Protein AF-A0A4P8HA60-F1 (afdb_monomer)

Foldseek 3Di:
DPPQDPVNVVVVVVVCCVVCNVVCVVVVVVVVVVVVVVVVVVVVVVVVVCCVVVDCVVVPVPVCVVPPVNVPVVVVVVCVVVVVVVVVVVVVVVVVVVVVCVVVPPDDDDDDDDDDDPVVVVVVVVVVDDPVDDDDDDPVPD

Seque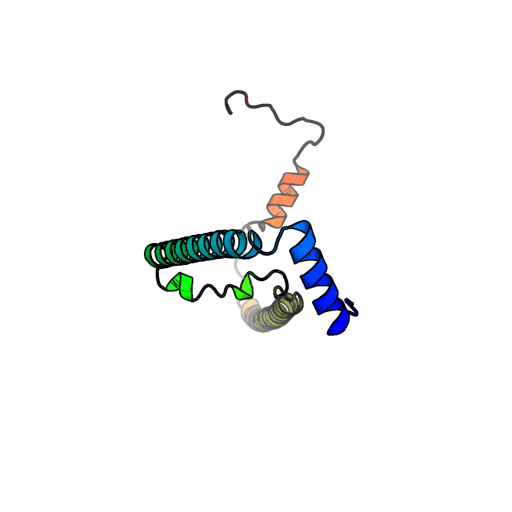nce (142 aa):
MFGINGTEMIILVVVVLLVVGPKRLPEYAQQLRDLVRSLKRKADEAKADVQRDLGDDFSDVDWRKLDPRQYDPRRIVREALMEEEADSRARQVSAGAAAVAGAQVAGAGSPVSTQAGPLERFQAQAALRDVAVAAPFDPEAT

Radius of gyration: 32.88 Å; Cα contacts (8 Å, |Δi|>4): 15; chains: 1; bounding box: 65×51×88 Å

Structure (mmCIF, N/CA/C/O backbone):
data_AF-A0A4P8HA60-F1
#
_entry.id   AF-A0A4P8HA60-F1
#
loop_
_atom_site.group_PDB
_atom_site.id
_atom_site.type_symbol
_atom_site.label_atom_id
_atom_site.label_alt_id
_atom_site.label_comp_id
_atom_site.label_asym_id
_atom_site.label_entity_id
_atom_site.label_seq_id
_atom_site.pdbx_PDB_ins_code
_atom_site.Cartn_x
_atom_site.Cartn_y
_atom_site.Cartn_z
_atom_site.occupancy
_atom_site.B_iso_or_e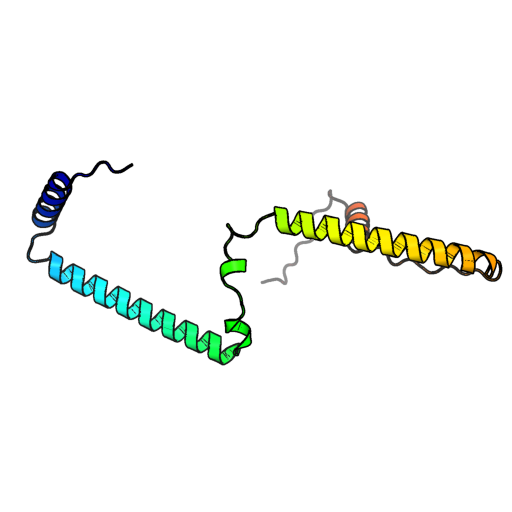quiv
_atom_site.auth_seq_id
_atom_site.auth_comp_id
_atom_site.auth_asym_id
_atom_site.auth_atom_id
_atom_site.pdbx_PDB_model_num
ATOM 1 N N . MET A 1 1 ? 16.641 -18.116 1.557 1.00 55.44 1 MET A N 1
ATOM 2 C CA . MET A 1 1 ? 17.972 -17.521 1.330 1.00 55.44 1 MET A CA 1
ATOM 3 C C . MET A 1 1 ? 17.999 -16.990 -0.092 1.00 55.44 1 MET A C 1
ATOM 5 O O . MET A 1 1 ? 18.012 -17.792 -1.012 1.00 55.44 1 MET A O 1
ATOM 9 N N . PHE A 1 2 ? 17.899 -15.673 -0.274 1.00 68.69 2 PHE A N 1
ATOM 10 C CA . PHE A 1 2 ? 18.041 -15.034 -1.585 1.00 68.69 2 PHE A CA 1
ATOM 11 C C . PHE A 1 2 ? 19.478 -14.519 -1.683 1.00 68.69 2 PHE A C 1
ATOM 13 O O . PHE A 1 2 ? 19.811 -13.497 -1.091 1.00 68.69 2 PHE A O 1
ATOM 20 N N . GLY A 1 3 ? 20.345 -15.288 -2.343 1.00 72.94 3 GLY A N 1
ATOM 21 C CA . GLY A 1 3 ? 21.744 -14.931 -2.603 1.00 72.94 3 GLY A CA 1
ATOM 22 C C . GLY A 1 3 ? 21.852 -13.937 -3.755 1.00 72.94 3 GLY A C 1
ATOM 23 O O . GLY A 1 3 ? 22.382 -14.274 -4.805 1.00 72.94 3 GLY A O 1
ATOM 24 N N . ILE A 1 4 ? 21.267 -12.753 -3.586 1.00 78.50 4 ILE A N 1
ATOM 25 C CA . ILE A 1 4 ? 21.284 -11.684 -4.587 1.00 78.50 4 ILE A CA 1
ATOM 26 C C . ILE A 1 4 ? 22.405 -10.724 -4.191 1.00 78.50 4 ILE A C 1
ATOM 28 O O . ILE A 1 4 ? 22.303 -10.065 -3.154 1.00 78.50 4 ILE A O 1
ATOM 32 N N . ASN A 1 5 ? 23.474 -10.649 -4.984 1.00 88.12 5 ASN A N 1
ATOM 33 C CA . ASN A 1 5 ? 24.509 -9.639 -4.790 1.00 88.12 5 ASN A CA 1
ATOM 34 C C . ASN A 1 5 ? 24.092 -8.333 -5.491 1.00 88.12 5 ASN A C 1
ATOM 36 O O . ASN A 1 5 ? 23.091 -8.264 -6.213 1.00 88.12 5 ASN A O 1
ATOM 40 N N . GLY A 1 6 ? 24.849 -7.255 -5.259 1.00 91.38 6 GLY A N 1
ATOM 41 C CA . GLY A 1 6 ? 24.536 -5.935 -5.827 1.00 91.38 6 GLY A CA 1
ATOM 42 C C . GLY A 1 6 ? 24.404 -5.947 -7.357 1.00 91.38 6 GLY A C 1
ATOM 43 O O . GLY A 1 6 ? 23.564 -5.239 -7.912 1.00 91.38 6 GLY A O 1
ATOM 44 N N . THR A 1 7 ? 25.174 -6.801 -8.035 1.00 93.69 7 THR A N 1
ATOM 45 C CA . THR A 1 7 ? 25.131 -6.960 -9.493 1.00 93.69 7 THR A CA 1
ATOM 46 C C . THR A 1 7 ? 23.838 -7.626 -9.966 1.00 93.69 7 THR A C 1
ATOM 48 O O . THR A 1 7 ? 23.216 -7.132 -10.907 1.00 93.69 7 THR A O 1
ATOM 51 N N . GLU A 1 8 ? 23.376 -8.700 -9.316 1.00 92.44 8 GLU A N 1
ATOM 52 C CA . GLU A 1 8 ? 22.109 -9.349 -9.677 1.00 92.44 8 GLU A CA 1
ATOM 53 C C . GLU A 1 8 ? 20.903 -8.420 -9.455 1.00 92.44 8 GLU A C 1
ATOM 55 O O . GLU A 1 8 ? 19.964 -8.449 -10.251 1.00 92.44 8 GLU A O 1
ATOM 60 N N . MET A 1 9 ? 20.943 -7.534 -8.448 1.00 94.31 9 MET A N 1
ATOM 61 C CA . MET A 1 9 ? 19.924 -6.484 -8.270 1.00 94.31 9 MET A CA 1
ATOM 62 C C . MET A 1 9 ? 19.852 -5.532 -9.470 1.00 94.31 9 MET A C 1
ATOM 64 O O . MET A 1 9 ? 18.759 -5.209 -9.935 1.00 94.31 9 MET A O 1
ATOM 68 N N . ILE A 1 10 ? 20.999 -5.096 -10.002 1.00 95.38 10 ILE A N 1
ATOM 69 C CA . ILE A 1 10 ? 21.044 -4.223 -11.186 1.00 95.38 10 ILE A CA 1
ATOM 70 C C . ILE A 1 10 ? 20.455 -4.942 -12.402 1.00 95.38 10 ILE A C 1
ATOM 72 O O . ILE A 1 10 ? 19.637 -4.362 -13.116 1.00 95.38 10 ILE A O 1
ATOM 76 N N . ILE A 1 11 ? 20.822 -6.209 -12.612 1.00 95.25 11 ILE A N 1
ATOM 77 C CA . ILE A 1 11 ? 20.284 -7.023 -13.711 1.00 95.25 11 ILE A CA 1
ATOM 78 C C . ILE A 1 11 ? 18.760 -7.123 -13.599 1.00 95.25 11 ILE A C 1
ATOM 80 O O . ILE A 1 11 ? 18.059 -6.906 -14.586 1.00 95.25 11 ILE A O 1
ATOM 84 N N . LEU A 1 12 ? 18.233 -7.375 -12.399 1.00 93.94 12 LEU A N 1
ATOM 85 C CA . LEU A 1 12 ? 16.793 -7.450 -12.166 1.00 93.94 12 LEU A CA 1
ATOM 86 C C . LEU A 1 12 ? 16.090 -6.128 -12.500 1.00 93.94 12 LEU A C 1
ATOM 88 O O . LEU A 1 12 ? 15.070 -6.134 -13.188 1.00 93.94 12 LEU A O 1
ATOM 92 N N . VAL A 1 13 ? 16.649 -4.991 -12.077 1.00 93.81 13 VAL A N 1
ATOM 93 C CA . VAL A 1 13 ? 16.101 -3.667 -12.408 1.00 93.81 13 VAL A CA 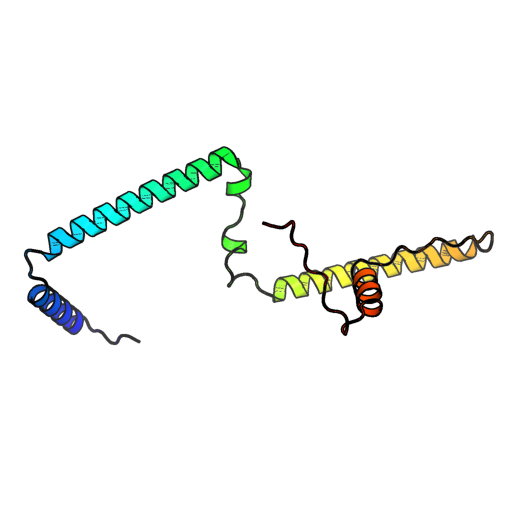1
ATOM 94 C C . VAL A 1 13 ? 16.072 -3.447 -13.920 1.00 93.81 13 VAL A C 1
ATOM 96 O O . VAL A 1 13 ? 15.054 -3.002 -14.446 1.00 93.81 13 VAL A O 1
ATOM 99 N N . VAL A 1 14 ? 17.141 -3.800 -14.638 1.00 95.56 14 VAL A N 1
ATOM 100 C CA . VAL A 1 14 ? 17.184 -3.687 -16.104 1.00 95.56 14 VAL A CA 1
ATOM 101 C C . VAL A 1 14 ? 16.120 -4.571 -16.757 1.00 95.56 14 VAL A C 1
ATOM 103 O O . VAL A 1 14 ? 15.399 -4.100 -17.634 1.00 95.56 14 VAL A O 1
ATOM 106 N N . VAL A 1 15 ? 15.965 -5.819 -16.307 1.00 95.69 15 VAL A N 1
ATOM 107 C CA . VAL A 1 15 ? 14.932 -6.733 -16.822 1.00 95.69 15 VAL A CA 1
ATOM 108 C C . VAL A 1 15 ? 13.533 -6.161 -16.596 1.00 95.69 15 VAL A C 1
ATOM 110 O O . VAL A 1 15 ? 12.737 -6.113 -17.531 1.00 95.69 15 VAL A O 1
ATOM 113 N N . VAL A 1 16 ? 13.237 -5.665 -15.393 1.00 95.19 16 VAL A N 1
ATOM 114 C CA . VAL A 1 16 ? 11.940 -5.041 -15.088 1.00 95.19 16 VAL A CA 1
ATOM 115 C C . VAL A 1 16 ? 11.704 -3.813 -15.971 1.00 95.19 16 VAL A C 1
ATOM 117 O O . VAL A 1 16 ? 10.616 -3.661 -16.528 1.00 95.19 16 VAL A O 1
ATOM 120 N N . LEU A 1 17 ? 12.718 -2.961 -16.153 1.00 94.50 17 LEU A N 1
ATOM 121 C CA . LEU A 1 17 ? 12.634 -1.791 -17.030 1.00 94.50 17 LEU A CA 1
ATOM 122 C C . LEU A 1 17 ? 12.385 -2.176 -18.491 1.00 94.50 17 LEU A C 1
ATOM 124 O O . LEU A 1 17 ? 11.670 -1.449 -19.172 1.00 94.50 17 LEU A O 1
ATOM 128 N N . LEU A 1 18 ? 12.933 -3.291 -18.978 1.00 95.12 18 LEU A N 1
ATOM 129 C CA . LEU A 1 18 ? 12.694 -3.766 -20.343 1.00 95.12 18 LEU A CA 1
ATOM 130 C C . LEU A 1 18 ? 11.295 -4.364 -20.519 1.00 95.12 18 LEU A C 1
ATOM 132 O O . LEU A 1 18 ? 10.623 -4.049 -21.496 1.00 95.12 18 LEU A O 1
ATOM 136 N N . VAL A 1 19 ? 10.847 -5.198 -19.578 1.00 94.62 19 VAL A N 1
ATOM 137 C CA . VAL A 1 19 ? 9.546 -5.885 -19.657 1.00 94.62 19 VAL A CA 1
ATOM 138 C C . VAL A 1 19 ? 8.384 -4.905 -19.491 1.00 94.62 19 VAL A C 1
ATOM 140 O O . VAL A 1 19 ? 7.422 -4.943 -20.253 1.00 94.62 19 VAL A O 1
ATOM 143 N N . VAL A 1 20 ? 8.467 -4.018 -18.498 1.00 92.62 20 VAL A N 1
ATOM 144 C CA . VAL A 1 20 ? 7.403 -3.049 -18.182 1.00 92.62 20 VAL A CA 1
ATOM 145 C C . VAL A 1 20 ? 7.550 -1.766 -19.006 1.00 92.62 20 VAL A C 1
ATOM 147 O O . VAL A 1 20 ? 6.562 -1.121 -19.365 1.00 92.62 20 VAL A O 1
ATOM 150 N N . GLY A 1 21 ? 8.790 -1.384 -19.310 1.00 93.19 21 GLY A N 1
ATOM 151 C CA . GLY A 1 21 ? 9.144 -0.121 -19.945 1.00 93.19 21 GLY A CA 1
ATOM 152 C C . GLY A 1 21 ? 9.499 0.971 -18.918 1.00 93.19 21 GLY A C 1
ATOM 153 O O . GLY A 1 21 ? 8.730 1.217 -17.981 1.00 93.19 21 GLY A O 1
ATOM 154 N N . PRO A 1 22 ? 10.597 1.731 -19.116 1.00 91.25 22 PRO A N 1
ATOM 155 C CA . PRO A 1 22 ? 11.045 2.765 -18.173 1.00 91.25 22 PRO A CA 1
ATOM 156 C C . PRO A 1 22 ? 10.067 3.940 -18.048 1.00 91.25 22 PRO A C 1
ATOM 158 O O . PRO A 1 22 ? 10.098 4.680 -17.070 1.00 91.25 22 PRO A O 1
ATOM 161 N N . LYS A 1 23 ? 9.189 4.122 -19.039 1.00 92.50 23 LYS A N 1
ATOM 162 C CA . LYS A 1 23 ? 8.183 5.188 -19.053 1.00 92.50 23 LYS A CA 1
ATOM 163 C C . LYS A 1 23 ? 6.948 4.854 -18.212 1.00 92.50 23 LYS A C 1
ATOM 165 O O . LYS A 1 23 ? 6.357 5.774 -17.665 1.00 92.50 23 LYS A O 1
ATOM 170 N N . ARG A 1 24 ? 6.581 3.571 -18.085 1.00 92.50 24 ARG A N 1
ATOM 171 C CA . ARG A 1 24 ? 5.360 3.133 -17.378 1.00 92.50 24 ARG A CA 1
ATOM 172 C C . ARG A 1 24 ? 5.595 2.833 -15.899 1.00 92.50 24 ARG A C 1
ATOM 174 O O . ARG A 1 24 ? 4.705 3.018 -15.081 1.00 92.50 24 ARG A O 1
ATOM 181 N N . LEU A 1 25 ? 6.812 2.431 -15.538 1.00 92.44 25 LEU A N 1
ATOM 182 C CA . LEU A 1 25 ? 7.215 2.193 -14.149 1.00 92.44 25 LEU A CA 1
ATOM 183 C C . LEU A 1 25 ? 6.894 3.352 -13.177 1.00 92.44 25 LEU A C 1
ATOM 185 O O . LEU A 1 25 ? 6.290 3.085 -12.136 1.00 92.44 25 LEU A O 1
ATOM 189 N N . PRO A 1 26 ? 7.237 4.625 -13.475 1.00 91.56 26 PRO A N 1
ATOM 190 C CA . PRO A 1 26 ? 6.905 5.734 -12.581 1.00 91.56 26 PRO A CA 1
ATOM 191 C C . PRO A 1 26 ? 5.395 5.968 -12.465 1.00 91.56 26 PRO A C 1
ATOM 193 O O . PRO A 1 26 ? 4.923 6.329 -11.391 1.00 91.56 26 PRO A O 1
ATOM 196 N N . GLU A 1 27 ? 4.636 5.722 -13.533 1.00 93.81 27 GLU A N 1
ATOM 197 C CA . GLU A 1 27 ? 3.177 5.847 -13.540 1.00 93.81 27 GLU A CA 1
ATOM 198 C C . GLU A 1 27 ? 2.530 4.803 -12.613 1.00 93.81 27 GLU A C 1
ATOM 200 O O . GLU A 1 27 ? 1.716 5.148 -11.758 1.00 93.81 27 GLU A O 1
ATOM 205 N N . TYR A 1 28 ? 2.968 3.541 -12.676 1.00 93.75 28 TYR A N 1
ATOM 206 C CA . TYR A 1 28 ? 2.504 2.503 -11.748 1.00 93.75 28 TYR A CA 1
ATOM 207 C C . TYR A 1 28 ? 2.950 2.747 -10.303 1.00 93.75 28 TYR A C 1
ATOM 209 O O . TYR A 1 28 ? 2.186 2.500 -9.370 1.00 93.75 28 TYR A O 1
ATOM 217 N N . ALA A 1 29 ? 4.162 3.267 -10.091 1.00 94.56 29 ALA A N 1
ATOM 218 C CA . ALA A 1 29 ? 4.630 3.633 -8.757 1.00 94.56 29 ALA A CA 1
ATOM 219 C C . ALA A 1 29 ? 3.775 4.753 -8.137 1.00 94.56 29 ALA A C 1
ATOM 221 O O . ALA A 1 29 ? 3.500 4.719 -6.936 1.00 94.56 29 ALA A O 1
ATOM 222 N N . GLN A 1 30 ? 3.324 5.720 -8.943 1.00 96.44 30 GLN A N 1
ATOM 223 C CA . GLN A 1 30 ? 2.386 6.758 -8.507 1.00 96.44 30 GLN A CA 1
ATOM 224 C C . GLN A 1 30 ? 1.031 6.155 -8.122 1.00 96.44 30 GLN A C 1
ATOM 226 O O . GLN A 1 30 ? 0.559 6.401 -7.015 1.00 96.44 30 GLN A O 1
ATOM 231 N N . GLN A 1 31 ? 0.465 5.281 -8.961 1.00 96.12 31 GLN A N 1
ATOM 232 C CA . GLN A 1 31 ? -0.800 4.597 -8.661 1.00 96.12 31 GLN A CA 1
ATOM 233 C C . GLN A 1 31 ? -0.723 3.779 -7.363 1.00 96.12 31 GLN A C 1
ATOM 235 O O . GLN A 1 31 ? -1.614 3.860 -6.517 1.00 96.12 31 GLN A O 1
ATOM 240 N N . LEU A 1 32 ? 0.368 3.033 -7.160 1.00 96.94 32 LEU A N 1
ATOM 241 C CA . LEU A 1 32 ? 0.591 2.281 -5.926 1.00 96.94 32 LEU A CA 1
ATOM 242 C C . LEU A 1 32 ? 0.741 3.211 -4.718 1.00 96.94 32 LEU A C 1
ATOM 244 O O . LEU A 1 32 ? 0.181 2.940 -3.657 1.00 96.94 32 LEU A O 1
ATOM 248 N N . ARG A 1 33 ? 1.473 4.320 -4.863 1.00 96.62 33 ARG A N 1
ATOM 249 C CA . ARG A 1 33 ? 1.625 5.319 -3.800 1.00 96.62 33 ARG A CA 1
ATOM 250 C C . ARG A 1 33 ? 0.275 5.892 -3.386 1.00 96.62 33 ARG A C 1
ATOM 252 O O . ARG A 1 33 ? 0.013 6.005 -2.188 1.00 96.62 33 ARG A O 1
ATOM 259 N N . ASP A 1 34 ? -0.561 6.251 -4.350 1.00 97.19 34 ASP A N 1
ATOM 260 C CA . ASP A 1 34 ? -1.880 6.818 -4.084 1.00 97.19 34 ASP A CA 1
ATOM 261 C C . ASP A 1 34 ? -2.802 5.788 -3.434 1.00 97.19 34 ASP A C 1
ATOM 263 O O . ASP A 1 34 ? -3.481 6.108 -2.453 1.00 97.19 34 ASP A O 1
ATOM 267 N N . LEU A 1 35 ? -2.741 4.529 -3.881 1.00 98.00 35 LEU A N 1
ATOM 268 C CA . LEU A 1 35 ? -3.439 3.418 -3.241 1.00 98.00 35 LEU A CA 1
ATOM 269 C C . LEU A 1 35 ? -3.003 3.263 -1.781 1.00 98.00 35 LEU A C 1
ATOM 271 O O . LEU A 1 35 ? -3.847 3.317 -0.889 1.00 98.00 35 LEU A O 1
ATOM 275 N N . VAL A 1 36 ? -1.700 3.156 -1.514 1.00 97.75 36 VAL A N 1
ATOM 276 C CA . VAL A 1 36 ? -1.157 3.028 -0.152 1.00 97.75 36 VAL A CA 1
ATOM 277 C C . VAL A 1 36 ? -1.551 4.224 0.713 1.00 97.75 36 VAL A C 1
ATOM 279 O O . VAL A 1 36 ? -1.948 4.049 1.863 1.00 97.75 36 VAL A O 1
ATOM 282 N N . ARG A 1 37 ? -1.506 5.446 0.174 1.00 97.56 37 ARG A N 1
ATOM 283 C CA . ARG A 1 37 ? -1.913 6.653 0.905 1.00 97.56 37 ARG A CA 1
ATOM 284 C C . ARG A 1 37 ? -3.408 6.656 1.215 1.00 97.56 37 ARG A C 1
ATOM 286 O O . ARG A 1 37 ? -3.801 7.087 2.298 1.00 97.56 37 ARG A O 1
ATOM 293 N N . SER A 1 38 ? -4.236 6.191 0.283 1.00 97.00 38 SER A N 1
ATOM 294 C CA . SER A 1 38 ? -5.681 6.073 0.482 1.00 97.00 38 SER A CA 1
ATOM 295 C C . SER A 1 38 ? -6.027 5.014 1.529 1.00 97.00 38 SER A C 1
ATOM 297 O O . SER A 1 38 ? -6.845 5.283 2.404 1.00 97.00 38 SER A O 1
ATOM 299 N N . LEU A 1 39 ? -5.349 3.862 1.493 1.00 97.75 39 LEU A N 1
ATOM 300 C CA . LEU A 1 39 ? -5.495 2.788 2.470 1.00 97.75 39 LEU A CA 1
ATOM 301 C C . LEU A 1 39 ? -5.048 3.247 3.853 1.00 97.75 39 LEU A C 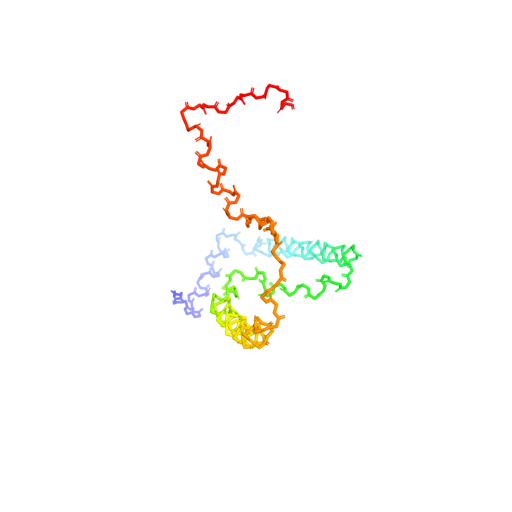1
ATOM 303 O O . LEU A 1 39 ? -5.782 3.050 4.813 1.00 97.75 39 LEU A O 1
ATOM 307 N N . LYS A 1 40 ? -3.899 3.928 3.947 1.00 96.56 40 LYS A N 1
ATOM 308 C CA . LYS A 1 40 ? -3.422 4.505 5.205 1.00 96.56 40 LYS A CA 1
ATOM 309 C C . LYS A 1 40 ? -4.450 5.470 5.795 1.00 96.56 40 LYS A C 1
ATOM 311 O O . LYS A 1 40 ? -4.815 5.319 6.948 1.00 96.56 40 LYS A O 1
ATOM 316 N N . ARG A 1 41 ? -4.968 6.410 4.993 1.00 96.75 41 ARG A N 1
ATOM 317 C CA . ARG A 1 41 ? -5.987 7.366 5.456 1.00 96.75 41 ARG A CA 1
ATOM 318 C C . ARG A 1 41 ? -7.248 6.659 5.957 1.00 96.75 41 ARG A C 1
ATOM 320 O O . ARG A 1 41 ? -7.739 7.007 7.018 1.00 96.75 41 ARG A O 1
ATOM 327 N N . LYS A 1 42 ? -7.742 5.664 5.213 1.00 96.62 42 LYS A N 1
ATOM 328 C CA . LYS A 1 42 ? -8.910 4.862 5.610 1.00 96.62 42 LYS A CA 1
ATOM 329 C C . LYS A 1 42 ? -8.657 4.068 6.896 1.00 96.62 42 LYS A C 1
ATOM 331 O O . LYS A 1 42 ? -9.556 3.954 7.715 1.00 96.62 42 LYS A O 1
ATOM 336 N N . ALA A 1 43 ? -7.449 3.533 7.077 1.00 95.38 43 ALA A N 1
ATOM 337 C CA . ALA A 1 43 ? -7.061 2.828 8.297 1.00 95.38 43 ALA A CA 1
ATOM 338 C C . ALA A 1 43 ? -6.951 3.779 9.499 1.00 95.38 43 ALA A C 1
ATOM 340 O O . ALA A 1 43 ? -7.406 3.433 10.584 1.00 95.38 43 ALA A O 1
ATOM 341 N N . ASP A 1 44 ? -6.388 4.975 9.302 1.00 94.38 44 ASP A N 1
ATOM 342 C CA . ASP A 1 44 ? -6.294 6.011 10.335 1.00 94.38 44 ASP A CA 1
ATOM 343 C C . ASP A 1 44 ? -7.696 6.500 10.757 1.00 94.38 44 ASP A C 1
ATOM 345 O O . ASP A 1 44 ? -7.953 6.669 11.945 1.00 94.38 44 ASP A O 1
ATOM 349 N N . GLU A 1 45 ? -8.617 6.667 9.802 1.00 93.38 45 GLU A N 1
ATOM 350 C CA . GLU A 1 45 ? -10.020 7.043 10.042 1.00 93.38 45 GLU A CA 1
ATOM 351 C C . GLU A 1 45 ? -10.781 5.944 10.795 1.00 93.38 45 GLU A C 1
ATOM 353 O O . GLU A 1 45 ? -11.347 6.208 11.850 1.00 93.38 45 GLU A O 1
ATOM 358 N N . ALA A 1 46 ? -10.685 4.689 10.344 1.00 91.38 46 ALA A N 1
ATOM 359 C CA . ALA A 1 46 ? -11.281 3.554 11.048 1.00 91.38 46 ALA A CA 1
ATOM 360 C C . ALA A 1 46 ? -10.720 3.391 12.472 1.00 91.38 46 ALA A C 1
ATOM 362 O O . ALA A 1 46 ? -11.460 3.072 13.400 1.00 91.38 46 ALA A O 1
ATOM 363 N N . LYS A 1 47 ? -9.417 3.636 12.670 1.00 85.44 47 LYS A N 1
ATOM 364 C CA . LYS A 1 47 ? -8.801 3.644 14.003 1.00 85.44 47 LYS A CA 1
ATOM 365 C C . LYS A 1 47 ? -9.370 4.764 14.876 1.00 85.44 47 LYS A C 1
ATOM 367 O O . LYS A 1 47 ? -9.616 4.529 16.056 1.00 85.44 47 LYS A O 1
ATOM 372 N N . ALA A 1 48 ? -9.566 5.956 14.314 1.00 87.94 48 ALA A N 1
ATOM 373 C CA . ALA A 1 48 ? -10.135 7.093 15.029 1.00 87.94 48 ALA A CA 1
ATOM 374 C C . ALA A 1 48 ? -11.602 6.852 15.419 1.00 87.94 48 ALA A C 1
ATOM 376 O O . ALA A 1 48 ? -11.972 7.150 16.550 1.00 87.94 48 ALA A O 1
ATOM 377 N N . ASP A 1 49 ? -12.406 6.263 14.530 1.00 87.25 49 ASP A N 1
ATOM 378 C CA . ASP A 1 49 ? -13.803 5.908 14.808 1.00 87.25 49 ASP A CA 1
ATOM 379 C C . ASP A 1 49 ? -13.905 4.858 15.921 1.00 87.25 49 ASP A C 1
ATOM 381 O O . ASP A 1 49 ? -14.651 5.044 16.881 1.00 87.25 49 ASP A O 1
ATOM 385 N N . VAL A 1 50 ? -13.082 3.804 15.860 1.00 83.81 50 VAL A N 1
ATOM 386 C CA . VAL A 1 50 ? -12.996 2.795 16.928 1.00 83.81 50 VAL A CA 1
ATOM 387 C C . VAL A 1 50 ? -12.587 3.439 18.254 1.00 83.81 50 VAL A C 1
ATOM 389 O O . VAL A 1 50 ? -13.212 3.172 19.274 1.00 83.81 50 VAL A O 1
ATOM 392 N N . GLN A 1 51 ? -11.579 4.316 18.254 1.00 82.75 51 GLN A N 1
ATOM 393 C CA . GLN A 1 51 ? -11.132 5.001 19.470 1.00 82.75 51 GLN A CA 1
ATOM 394 C C . GLN A 1 51 ? -12.189 5.967 20.030 1.00 82.75 51 GLN A C 1
ATOM 396 O O . GLN A 1 51 ? -12.287 6.130 21.245 1.00 82.75 51 GLN A O 1
ATOM 401 N N . ARG A 1 52 ? -12.996 6.597 19.169 1.00 81.00 52 ARG A N 1
ATOM 402 C CA . ARG A 1 52 ? -14.083 7.490 19.584 1.00 81.00 52 ARG A CA 1
ATOM 403 C C . ARG A 1 52 ? -15.232 6.729 20.234 1.00 81.00 52 ARG A C 1
ATOM 405 O O . ARG A 1 52 ? -15.746 7.178 21.255 1.00 81.00 52 ARG A O 1
ATOM 412 N N . ASP A 1 53 ? -15.636 5.617 19.633 1.00 78.25 53 ASP A N 1
ATOM 413 C CA . ASP A 1 53 ? -16.845 4.903 20.041 1.00 78.25 53 ASP A CA 1
ATOM 414 C C . ASP A 1 53 ? -16.581 3.954 21.221 1.00 78.25 53 ASP A C 1
ATOM 416 O O . ASP A 1 53 ? -17.474 3.717 22.033 1.00 78.25 53 ASP A O 1
ATOM 420 N N . LEU A 1 54 ? -15.357 3.430 21.347 1.00 69.62 54 LEU A N 1
ATOM 421 C CA . LEU A 1 54 ? -14.977 2.499 22.416 1.00 69.62 54 LEU A CA 1
ATOM 422 C C . LEU A 1 54 ? -14.218 3.191 23.565 1.00 69.62 54 LEU A C 1
ATOM 424 O O . LEU A 1 54 ? -13.986 2.568 24.599 1.00 69.62 54 LEU A O 1
ATOM 428 N N . GLY A 1 55 ? -13.883 4.478 23.419 1.00 63.53 55 GLY A N 1
ATOM 429 C CA . GLY A 1 55 ? -13.157 5.256 24.422 1.00 63.53 55 GLY A CA 1
ATOM 430 C C . GLY A 1 55 ? -11.699 4.817 24.603 1.00 63.53 55 GLY A C 1
ATOM 431 O O . GLY A 1 55 ? -11.222 3.860 23.988 1.00 63.53 55 GLY A O 1
ATOM 432 N N . ASP A 1 56 ? -10.974 5.532 25.469 1.00 58.16 56 ASP A N 1
ATOM 433 C CA . ASP A 1 56 ? -9.551 5.289 25.768 1.00 58.16 56 ASP A CA 1
ATOM 434 C C . ASP A 1 56 ? -9.273 3.868 26.315 1.00 58.16 56 ASP A C 1
ATOM 436 O O . ASP A 1 56 ? -8.143 3.391 26.265 1.00 58.16 56 ASP A O 1
ATOM 440 N N . ASP A 1 57 ? -10.313 3.131 26.726 1.00 55.06 57 ASP A N 1
ATOM 441 C CA . ASP A 1 57 ? -10.235 1.714 27.102 1.00 55.06 57 ASP A CA 1
ATOM 442 C C . ASP A 1 57 ? -9.788 0.792 25.946 1.00 55.06 57 ASP A C 1
ATOM 444 O O . ASP A 1 57 ? -9.245 -0.284 26.195 1.00 55.06 57 ASP A O 1
ATOM 448 N N . PHE A 1 58 ? -9.943 1.196 24.675 1.00 54.03 58 PHE A N 1
ATOM 449 C CA . PHE A 1 58 ? -9.401 0.453 23.522 1.00 54.03 58 PHE A CA 1
ATOM 450 C C . PHE A 1 58 ? -7.948 0.808 23.171 1.00 54.03 58 PHE A C 1
ATOM 452 O O . PHE A 1 58 ? -7.296 0.063 22.432 1.00 54.03 58 PHE A O 1
ATOM 459 N N . SER A 1 59 ? -7.417 1.912 23.706 1.00 56.44 59 SER A N 1
ATOM 460 C CA . SER A 1 59 ? -5.996 2.278 23.600 1.00 56.44 59 SER A CA 1
ATOM 461 C C . SER A 1 59 ? -5.109 1.285 24.357 1.00 56.44 59 SER A C 1
ATOM 463 O O . SER A 1 59 ? -4.005 0.976 23.905 1.00 56.44 59 SER A O 1
ATOM 465 N N . ASP A 1 60 ? -5.623 0.765 25.477 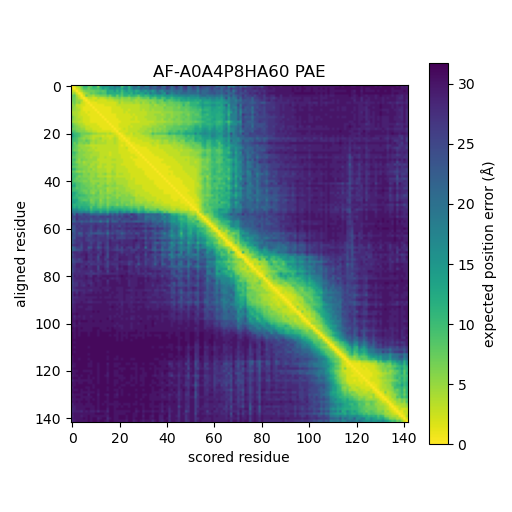1.00 54.69 60 ASP A N 1
ATOM 466 C CA . ASP A 1 60 ? -4.975 -0.203 26.372 1.00 54.69 60 ASP A CA 1
ATOM 467 C C . ASP A 1 60 ? -5.279 -1.673 26.027 1.00 54.69 60 ASP A C 1
ATOM 469 O O . ASP A 1 60 ? -4.734 -2.595 26.649 1.00 54.69 60 ASP A O 1
ATOM 473 N N . VAL A 1 61 ? -6.104 -1.934 24.999 1.00 54.66 61 VAL A N 1
ATOM 474 C CA . VAL A 1 61 ? -6.219 -3.276 24.410 1.00 54.66 61 VAL A CA 1
ATOM 475 C C . VAL A 1 61 ? -4.924 -3.554 23.659 1.00 54.66 61 VAL A C 1
ATOM 477 O O . VAL A 1 61 ? -4.751 -3.275 22.476 1.00 54.66 61 VAL A O 1
ATOM 480 N N . ASP A 1 62 ? -3.986 -4.085 24.430 1.00 55.12 62 ASP A N 1
ATOM 481 C CA . ASP A 1 62 ? -2.672 -4.574 24.064 1.00 55.12 62 ASP A CA 1
ATOM 482 C C . ASP A 1 62 ? -2.803 -5.527 22.863 1.00 55.12 62 ASP A C 1
ATOM 484 O O . ASP A 1 62 ? -2.977 -6.737 23.011 1.00 55.12 62 ASP A O 1
ATOM 488 N N . TRP A 1 63 ? -2.728 -4.982 21.644 1.00 53.19 63 TRP A N 1
ATOM 489 C CA . TRP A 1 63 ? -2.737 -5.715 20.367 1.00 53.19 63 TRP A CA 1
ATOM 490 C C . TRP A 1 63 ? -1.691 -6.841 20.340 1.00 53.19 63 TRP A C 1
ATOM 492 O O . TRP A 1 63 ? -1.806 -7.808 19.592 1.00 53.19 63 TRP A O 1
ATOM 502 N N . ARG A 1 64 ? -0.687 -6.736 21.216 1.00 54.66 64 ARG A N 1
ATOM 503 C CA . ARG A 1 64 ? 0.365 -7.715 21.485 1.00 54.66 64 ARG A CA 1
ATOM 504 C C . ARG A 1 64 ? -0.122 -8.969 22.223 1.00 54.66 64 ARG A C 1
ATOM 506 O O . ARG A 1 64 ? 0.538 -9.997 22.125 1.00 54.66 64 ARG A O 1
ATOM 513 N N . LYS A 1 65 ? -1.260 -8.910 22.927 1.00 53.00 65 LYS A N 1
ATOM 514 C CA . LYS A 1 65 ? -1.953 -10.065 23.537 1.00 53.00 65 LYS A CA 1
ATOM 515 C C . LYS A 1 65 ? -2.839 -10.819 22.541 1.00 53.00 65 LYS A C 1
ATOM 517 O O . LYS A 1 65 ? -3.146 -11.981 22.777 1.00 53.00 65 LYS A O 1
ATOM 522 N N . LEU A 1 66 ? -3.221 -10.177 21.436 1.00 53.41 66 LEU A N 1
ATOM 523 C CA . LEU A 1 66 ? -3.960 -10.793 20.328 1.00 53.41 66 LEU A CA 1
ATOM 524 C C . LEU A 1 66 ? -3.033 -11.338 19.225 1.00 53.41 66 LEU A C 1
ATOM 526 O O . LEU A 1 66 ? -3.522 -11.921 18.260 1.00 53.41 66 LEU A O 1
ATOM 530 N N . ASP A 1 67 ? -1.709 -11.187 19.359 1.00 55.91 67 ASP A N 1
ATOM 531 C CA . ASP A 1 67 ? -0.731 -11.822 18.471 1.00 55.91 67 ASP A CA 1
ATOM 532 C C . ASP A 1 67 ? -0.698 -13.343 18.754 1.00 55.91 67 ASP A C 1
ATOM 534 O O . ASP A 1 67 ? -0.270 -13.753 19.840 1.00 55.91 67 ASP A O 1
ATOM 538 N N . PRO A 1 68 ? -1.110 -14.209 17.802 1.00 56.34 68 PRO A N 1
ATOM 539 C CA . PRO A 1 68 ? -1.179 -15.663 17.990 1.00 56.34 68 PRO A CA 1
ATOM 540 C C . PRO A 1 68 ? 0.159 -16.312 18.362 1.00 56.34 68 PRO A C 1
ATOM 542 O O . PRO A 1 68 ? 0.192 -17.460 18.797 1.00 56.34 68 PRO A O 1
ATOM 545 N N . ARG A 1 69 ? 1.278 -15.603 18.172 1.00 59.50 69 ARG A N 1
ATOM 546 C CA . ARG A 1 69 ? 2.628 -16.083 18.500 1.00 59.50 69 ARG A CA 1
ATOM 547 C C . ARG A 1 69 ? 3.045 -15.751 19.932 1.00 59.50 69 ARG A C 1
ATOM 549 O O . ARG A 1 69 ? 4.014 -16.325 20.417 1.00 59.50 69 ARG A O 1
ATOM 556 N N . GLN A 1 70 ? 2.342 -14.825 20.583 1.00 56.97 70 GLN A N 1
ATOM 557 C CA . GLN A 1 70 ? 2.591 -14.369 21.955 1.00 56.97 70 GLN A CA 1
ATOM 558 C C . GLN A 1 70 ? 1.613 -14.997 22.967 1.00 56.97 70 GLN A C 1
ATOM 560 O O . GLN A 1 70 ? 1.741 -14.744 24.167 1.00 56.97 70 GLN A O 1
ATOM 565 N N . TYR A 1 71 ? 0.673 -15.847 22.523 1.00 55.03 71 TYR A N 1
ATOM 566 C CA . TYR A 1 71 ? -0.070 -16.776 23.387 1.00 55.03 71 TYR A CA 1
ATOM 567 C C . TYR A 1 71 ? 0.890 -17.873 23.867 1.00 55.03 71 TYR A C 1
ATOM 569 O O . TYR A 1 71 ? 0.862 -19.009 23.406 1.00 55.03 71 TYR A O 1
ATOM 577 N N . ASP A 1 72 ? 1.837 -17.487 24.720 1.00 54.84 72 ASP A N 1
ATOM 578 C CA . ASP A 1 72 ? 2.889 -18.356 25.223 1.00 54.84 72 ASP A CA 1
ATOM 579 C C . ASP A 1 72 ? 2.261 -19.324 26.244 1.00 54.84 72 ASP A C 1
ATOM 581 O O . ASP A 1 72 ? 1.917 -18.911 27.361 1.00 54.84 72 ASP A O 1
ATOM 585 N N . PRO A 1 73 ? 2.073 -20.613 25.897 1.00 60.81 73 PRO A N 1
ATOM 586 C CA . PRO A 1 73 ? 1.341 -21.572 26.728 1.00 60.81 73 PRO A CA 1
ATOM 587 C C . PRO A 1 73 ? 1.979 -21.741 28.114 1.00 60.81 73 PRO A C 1
ATOM 589 O O . PRO A 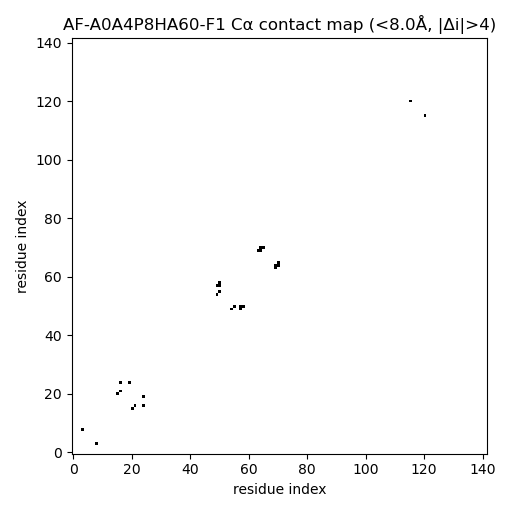1 73 ? 1.315 -22.124 29.075 1.00 60.81 73 PRO A O 1
ATOM 592 N N . ARG A 1 74 ? 3.264 -21.387 28.250 1.00 57.47 74 ARG A N 1
ATOM 593 C CA . ARG A 1 74 ? 4.007 -21.425 29.513 1.00 57.47 74 ARG A CA 1
ATOM 594 C C . ARG A 1 74 ? 3.462 -20.450 30.553 1.00 57.47 74 ARG A C 1
ATOM 596 O O . ARG A 1 74 ? 3.587 -20.736 31.742 1.00 57.47 74 ARG A O 1
ATOM 603 N N . ARG A 1 75 ? 2.870 -19.319 30.141 1.00 62.03 75 ARG A N 1
ATOM 604 C CA . ARG A 1 75 ? 2.230 -18.385 31.081 1.00 62.03 75 ARG A CA 1
ATOM 605 C C . ARG A 1 75 ? 0.966 -18.984 31.681 1.00 62.03 75 ARG A C 1
ATOM 607 O O . ARG A 1 75 ? 0.828 -18.942 32.891 1.00 62.03 75 ARG A O 1
ATOM 614 N N . ILE A 1 76 ? 0.122 -19.606 30.863 1.00 59.69 76 ILE A N 1
ATOM 615 C CA . ILE A 1 76 ? -1.134 -20.228 31.312 1.00 59.69 76 ILE A CA 1
ATOM 616 C C . ILE A 1 76 ? -0.846 -21.391 32.267 1.00 59.69 76 ILE A C 1
ATOM 618 O O . ILE A 1 76 ? -1.500 -21.520 33.292 1.00 59.69 76 ILE A O 1
ATOM 622 N N . VAL A 1 77 ? 0.187 -22.191 31.982 1.00 65.44 77 VAL A N 1
ATOM 623 C CA . VAL A 1 77 ? 0.613 -23.287 32.870 1.00 65.44 77 VAL A CA 1
ATOM 624 C C . VAL A 1 77 ? 1.202 -22.764 34.182 1.00 65.44 77 VAL A C 1
ATOM 626 O O . VAL A 1 77 ? 0.944 -23.334 35.233 1.00 65.44 77 VAL A O 1
ATOM 629 N N . ARG A 1 78 ? 1.982 -21.677 34.155 1.00 66.31 78 ARG A N 1
ATOM 630 C CA . ARG A 1 78 ? 2.515 -21.059 35.380 1.00 66.31 78 ARG A CA 1
ATOM 631 C C . ARG A 1 78 ? 1.425 -20.438 36.242 1.00 66.31 78 ARG A C 1
ATOM 633 O O . ARG A 1 78 ? 1.482 -20.597 37.451 1.00 66.31 78 ARG A O 1
ATOM 640 N N . GLU A 1 79 ? 0.466 -19.759 35.623 1.00 62.47 79 GLU A N 1
ATOM 641 C CA . GLU A 1 79 ? -0.703 -19.204 36.307 1.00 62.47 79 GLU A CA 1
ATOM 642 C C . GLU A 1 79 ? -1.513 -20.337 36.947 1.00 62.47 79 GLU A C 1
ATOM 644 O O . GLU A 1 79 ? -1.790 -20.277 38.134 1.00 62.47 79 GLU A O 1
ATOM 649 N N . ALA A 1 80 ? -1.762 -21.431 36.213 1.00 66.81 80 ALA A N 1
ATOM 650 C CA . ALA A 1 80 ? -2.460 -22.601 36.742 1.00 66.81 80 ALA A CA 1
ATOM 651 C C . ALA A 1 80 ? -1.711 -23.269 37.905 1.00 66.81 80 ALA A C 1
ATOM 653 O O . ALA A 1 80 ? -2.335 -23.599 38.902 1.00 66.81 80 ALA A O 1
ATOM 654 N N . LEU A 1 81 ? -0.385 -23.424 37.822 1.00 62.72 81 LEU A N 1
ATOM 655 C CA . LEU A 1 81 ? 0.409 -24.016 38.906 1.00 62.72 81 LEU A CA 1
ATOM 656 C C . LEU A 1 81 ? 0.490 -23.105 40.141 1.00 62.72 81 LEU A C 1
ATOM 658 O O . LEU A 1 81 ?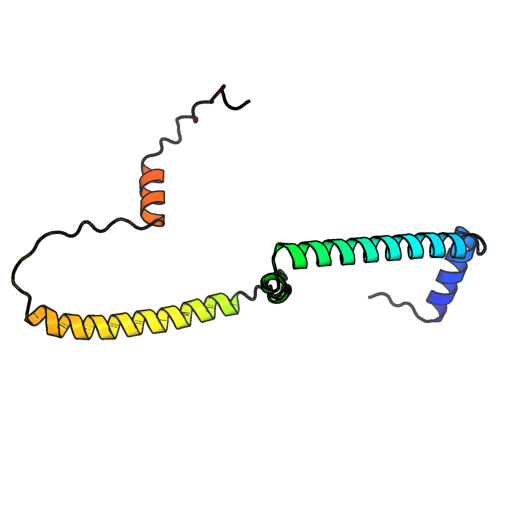 0.421 -23.599 41.259 1.00 62.72 81 LEU A O 1
ATOM 662 N N . MET A 1 82 ? 0.613 -21.786 39.958 1.00 60.09 82 MET A N 1
ATOM 663 C CA . MET A 1 82 ? 0.651 -20.829 41.072 1.00 60.09 82 MET A CA 1
ATOM 664 C C . MET A 1 82 ? -0.726 -20.642 41.718 1.00 60.09 82 MET A C 1
ATOM 666 O O . MET A 1 82 ? -0.817 -20.502 42.937 1.00 60.09 82 MET A O 1
ATOM 670 N N . GLU A 1 83 ? -1.798 -20.661 40.925 1.00 59.53 83 GLU A N 1
ATOM 671 C CA . GLU A 1 83 ? -3.178 -20.647 41.412 1.00 59.53 83 GLU A CA 1
ATOM 672 C C . GLU A 1 83 ? -3.522 -21.972 42.109 1.00 59.53 83 GLU A C 1
ATOM 674 O O . GLU A 1 83 ? -4.134 -21.956 43.170 1.00 59.53 83 GLU A O 1
ATOM 679 N N . GLU A 1 84 ? -3.037 -23.113 41.609 1.00 60.44 84 GLU A N 1
ATOM 680 C CA . GLU A 1 84 ? -3.170 -24.418 42.266 1.00 60.44 84 GLU A CA 1
ATOM 681 C C . GLU A 1 84 ? -2.362 -24.485 43.576 1.00 60.44 84 GLU A C 1
ATOM 683 O O . GLU A 1 84 ? -2.854 -25.015 44.574 1.00 60.44 84 GLU A O 1
ATOM 688 N N . GLU A 1 85 ? -1.171 -23.880 43.645 1.00 60.09 85 GLU A N 1
ATOM 689 C CA . GLU A 1 85 ? -0.402 -23.704 44.890 1.00 60.09 85 GLU A CA 1
ATOM 690 C C . GLU A 1 85 ? -1.106 -22.763 45.887 1.00 60.09 85 GLU A C 1
ATOM 692 O O . GLU A 1 85 ? -1.108 -23.021 47.094 1.00 60.09 85 GLU A O 1
ATOM 697 N N . ALA A 1 86 ? -1.743 -21.688 45.415 1.00 62.25 86 ALA A N 1
ATOM 698 C CA . ALA A 1 86 ? -2.497 -20.765 46.262 1.00 62.25 86 ALA A CA 1
ATOM 699 C C . ALA A 1 86 ? -3.806 -21.387 46.780 1.00 62.25 86 ALA A C 1
ATOM 701 O O . ALA A 1 86 ? -4.106 -21.272 47.970 1.00 62.25 86 ALA A O 1
ATOM 702 N N . ASP A 1 87 ? -4.548 -22.093 45.924 1.00 64.44 87 ASP A N 1
ATOM 703 C CA . ASP A 1 87 ? -5.815 -22.757 46.249 1.00 64.44 87 ASP A CA 1
ATOM 704 C C . ASP A 1 87 ? -5.582 -23.998 47.132 1.00 64.44 87 ASP A C 1
ATOM 706 O O . ASP A 1 87 ? -6.316 -24.242 48.092 1.00 64.44 87 ASP A O 1
ATOM 710 N N . SER A 1 88 ? -4.490 -24.745 46.915 1.00 65.12 88 SER A N 1
ATOM 711 C CA . SER A 1 88 ? -4.076 -25.835 47.813 1.00 65.12 88 SER A CA 1
ATOM 712 C C . SER A 1 88 ? -3.622 -25.320 49.181 1.00 65.12 88 SER A C 1
ATOM 714 O O . SER A 1 88 ? -4.005 -25.895 50.203 1.00 65.12 88 SER A O 1
ATOM 716 N N . ARG A 1 89 ? -2.891 -24.199 49.243 1.00 68.31 89 ARG A N 1
ATOM 717 C CA . ARG A 1 89 ? -2.523 -23.551 50.512 1.00 68.31 89 ARG A CA 1
ATOM 718 C C . ARG A 1 89 ? -3.745 -22.991 51.241 1.00 68.31 89 ARG A C 1
ATOM 720 O O . ARG A 1 89 ? -3.858 -23.170 52.453 1.00 68.31 89 ARG A O 1
ATOM 727 N N . ALA A 1 90 ? -4.681 -22.372 50.525 1.00 66.69 90 ALA A N 1
ATOM 728 C CA . ALA A 1 90 ? -5.943 -21.890 51.081 1.00 66.69 90 ALA A CA 1
ATOM 729 C C . ALA A 1 90 ? -6.799 -23.046 51.621 1.00 66.69 90 ALA A C 1
ATOM 731 O O . ALA A 1 90 ? -7.300 -22.954 52.743 1.00 66.69 90 ALA A O 1
ATOM 732 N N . ARG A 1 91 ? -6.882 -24.170 50.893 1.00 67.44 91 ARG A N 1
ATOM 733 C CA . ARG A 1 91 ? -7.561 -25.395 51.348 1.00 67.44 91 ARG A CA 1
ATOM 734 C C . ARG A 1 91 ? -6.895 -26.043 52.551 1.00 67.44 91 ARG A C 1
ATOM 736 O O . ARG A 1 91 ? -7.599 -26.548 53.416 1.00 67.44 91 ARG A O 1
ATOM 743 N N . GLN A 1 92 ? -5.569 -26.018 52.655 1.00 66.44 92 GLN A N 1
ATOM 744 C CA . GLN A 1 92 ? -4.864 -26.524 53.839 1.00 66.44 92 GLN A CA 1
ATOM 745 C C . GLN A 1 92 ? -5.125 -25.651 55.073 1.00 66.44 92 GLN A C 1
ATOM 747 O O . GLN A 1 92 ? -5.366 -26.179 56.159 1.00 66.44 92 GLN A O 1
ATOM 752 N N . VAL A 1 93 ? -5.150 -24.324 54.910 1.00 70.81 93 VAL A N 1
ATOM 753 C CA . VAL A 1 93 ? -5.492 -23.386 55.991 1.00 70.81 93 VAL A CA 1
ATOM 754 C C . VAL A 1 93 ? -6.961 -23.536 56.400 1.00 70.81 93 VAL A C 1
ATOM 756 O O . VAL A 1 93 ? -7.258 -23.597 57.594 1.00 70.81 93 VAL A O 1
ATOM 759 N N . SER A 1 94 ? -7.882 -23.673 55.440 1.00 66.31 94 SER A N 1
ATOM 760 C CA . SER A 1 94 ? -9.305 -23.876 55.725 1.00 66.31 94 SER A CA 1
ATOM 761 C C . SER A 1 94 ? -9.601 -25.264 56.291 1.00 66.31 94 SER A C 1
ATOM 763 O O . SER A 1 94 ? -10.487 -25.384 57.125 1.00 66.31 94 SER A O 1
ATOM 765 N N . ALA A 1 95 ? -8.868 -26.308 55.894 1.00 64.88 95 ALA A N 1
ATOM 766 C CA . ALA A 1 95 ? -8.987 -27.651 56.464 1.00 64.88 95 ALA A CA 1
ATOM 767 C C . ALA A 1 95 ? -8.444 -27.704 57.898 1.00 64.88 95 ALA A C 1
ATOM 769 O O . ALA A 1 95 ? -9.067 -28.315 58.762 1.00 64.88 95 ALA A O 1
ATOM 770 N N . GLY A 1 96 ? -7.340 -27.003 58.184 1.00 60.97 96 GLY A N 1
ATOM 771 C CA . GLY A 1 96 ? -6.849 -26.809 59.550 1.00 60.97 96 GLY A CA 1
ATOM 772 C C . GLY A 1 96 ? -7.851 -26.044 60.424 1.00 60.97 96 GLY A C 1
ATOM 773 O O . GLY A 1 96 ? -8.118 -26.450 61.553 1.00 60.97 96 GLY A O 1
ATOM 774 N N . ALA A 1 97 ? -8.476 -24.993 59.879 1.00 59.31 97 ALA A N 1
ATOM 775 C CA . ALA A 1 97 ? -9.536 -24.231 60.544 1.00 59.31 97 ALA A CA 1
ATOM 776 C C . ALA A 1 97 ? -10.843 -25.040 60.717 1.00 59.31 97 ALA A C 1
ATOM 778 O O . ALA A 1 97 ? -11.511 -24.953 61.745 1.00 59.31 97 ALA A O 1
ATOM 779 N N . ALA A 1 98 ? -11.197 -25.878 59.743 1.00 56.47 98 ALA A N 1
ATOM 780 C CA . ALA A 1 98 ? -12.362 -26.756 59.799 1.00 56.47 98 ALA A CA 1
ATOM 781 C C . ALA A 1 98 ? -12.145 -27.956 60.731 1.00 56.47 98 ALA A C 1
ATOM 783 O O . ALA A 1 98 ? -13.108 -28.430 61.317 1.00 56.47 98 ALA A O 1
ATOM 784 N N . ALA A 1 99 ? -10.911 -28.422 60.936 1.00 57.28 99 ALA A N 1
ATOM 785 C CA . ALA A 1 99 ? -10.603 -29.453 61.929 1.00 57.28 99 ALA A CA 1
ATOM 786 C C . ALA A 1 99 ? -10.774 -28.930 63.368 1.00 57.28 99 ALA A C 1
ATOM 788 O O . ALA A 1 99 ? -11.299 -29.644 64.222 1.00 57.28 99 ALA A O 1
ATOM 789 N N . VAL A 1 100 ? -10.416 -27.664 63.632 1.00 53.81 100 VAL A N 1
ATOM 790 C CA . VAL A 1 100 ? -10.651 -27.024 64.944 1.00 53.81 100 VAL A CA 1
ATOM 791 C C . VAL A 1 100 ? -12.110 -26.596 65.154 1.00 53.81 100 VAL A C 1
ATOM 793 O O . VAL A 1 100 ? -12.575 -26.554 66.293 1.00 53.81 100 VAL A O 1
ATOM 796 N N . ALA A 1 101 ? -12.853 -26.328 64.074 1.00 55.34 101 ALA A N 1
ATOM 797 C CA . ALA A 1 101 ? -14.288 -26.033 64.119 1.00 55.34 101 ALA A CA 1
ATOM 798 C C . ALA A 1 101 ? -15.165 -27.302 64.134 1.00 55.34 101 ALA A C 1
ATOM 800 O O . ALA A 1 101 ? -16.198 -27.333 64.793 1.00 55.34 101 ALA A O 1
ATOM 801 N N . GLY A 1 102 ? -14.744 -28.379 63.470 1.00 48.25 102 GLY A N 1
ATOM 802 C CA . GLY A 1 102 ? -15.444 -29.667 63.406 1.00 48.25 102 GLY A CA 1
ATOM 803 C C . GLY A 1 102 ? -15.469 -30.403 64.745 1.00 48.25 102 GLY A C 1
ATOM 804 O O . GLY A 1 102 ? -16.414 -31.134 65.023 1.00 48.25 102 GLY A O 1
ATOM 805 N N . ALA A 1 103 ? -14.508 -30.121 65.629 1.00 51.03 103 ALA A N 1
ATOM 806 C CA . ALA A 1 103 ? -14.579 -30.523 67.033 1.00 51.03 103 ALA A CA 1
ATOM 807 C C . ALA A 1 103 ? -15.715 -29.820 67.814 1.00 51.03 103 ALA A C 1
ATOM 809 O O . ALA A 1 103 ? -16.067 -30.272 68.900 1.00 51.03 103 ALA A O 1
ATOM 810 N N . GLN A 1 104 ? -16.306 -28.742 67.277 1.00 47.19 104 GLN A N 1
ATOM 811 C CA . GLN A 1 104 ? -17.345 -27.935 67.934 1.00 47.19 104 GLN A CA 1
ATOM 812 C C . GLN A 1 104 ? -18.741 -28.041 67.289 1.00 47.19 104 GLN A C 1
ATOM 814 O O . GLN A 1 104 ? -19.695 -27.517 67.854 1.00 47.19 104 GLN A O 1
ATOM 819 N N . VAL A 1 105 ? -18.904 -28.728 66.147 1.00 46.47 105 VAL A N 1
ATOM 820 C CA . VAL A 1 105 ? -20.187 -28.765 65.399 1.00 46.47 105 VAL A CA 1
ATOM 821 C C . VAL A 1 105 ? -20.691 -30.196 65.150 1.00 46.47 105 VAL A C 1
ATOM 823 O O . VAL A 1 105 ? -21.417 -30.469 64.201 1.00 46.47 105 VAL A O 1
ATOM 826 N N . ALA A 1 106 ? -20.388 -31.143 66.042 1.00 45.66 106 ALA A N 1
ATOM 827 C CA . ALA A 1 106 ? -21.031 -32.467 66.062 1.00 45.66 106 ALA A CA 1
ATOM 828 C C . ALA A 1 106 ? -22.503 -32.404 66.542 1.00 45.66 106 ALA A C 1
ATOM 830 O O . ALA A 1 106 ? -22.937 -33.179 67.391 1.00 45.66 106 ALA A O 1
ATOM 831 N N . GLY A 1 107 ? -23.280 -31.459 66.013 1.00 42.81 107 GLY A N 1
ATOM 832 C CA . GLY A 1 107 ? -24.689 -31.271 66.309 1.00 42.81 107 GLY A CA 1
ATOM 833 C C . GLY A 1 107 ? -25.381 -30.533 65.170 1.00 42.81 107 GLY A C 1
ATOM 834 O O . GLY A 1 107 ? -25.018 -29.407 64.857 1.00 42.81 107 GLY A O 1
ATOM 835 N N . ALA A 1 108 ? -26.417 -31.174 64.627 1.00 38.72 108 ALA A N 1
ATOM 836 C CA . ALA A 1 108 ? -27.363 -30.688 63.620 1.00 38.72 108 ALA A CA 1
ATOM 837 C C . ALA A 1 108 ? -26.910 -30.802 62.152 1.00 38.72 108 ALA A C 1
ATOM 839 O O . ALA A 1 108 ? -26.255 -29.936 61.580 1.00 38.72 108 ALA A O 1
ATOM 840 N N . GLY A 1 109 ? -27.343 -31.900 61.526 1.00 45.38 109 GLY A N 1
ATOM 841 C CA . GLY A 1 109 ? -27.297 -32.093 60.083 1.00 45.38 109 GLY A CA 1
ATOM 842 C C . GLY A 1 109 ? -28.484 -31.464 59.350 1.00 45.38 109 GLY A C 1
ATOM 843 O O . GLY A 1 109 ? -29.560 -31.283 59.916 1.00 45.38 109 GLY A O 1
ATOM 844 N N . SER A 1 110 ? -28.273 -31.184 58.064 1.00 42.94 110 SER A N 1
ATOM 845 C CA . SER A 1 110 ? -29.251 -31.239 56.963 1.00 42.94 110 SER A CA 1
ATOM 846 C C . SER A 1 110 ? -28.508 -31.069 55.623 1.00 42.94 110 SER A C 1
ATOM 848 O O . SER A 1 110 ? -27.465 -30.414 55.596 1.00 42.94 110 SER A O 1
ATOM 850 N N . PRO A 1 111 ? -28.977 -31.684 54.519 1.00 49.19 111 PRO A N 1
ATOM 851 C CA . PRO A 1 111 ? -28.186 -31.837 53.304 1.00 49.19 111 PRO A CA 1
ATOM 852 C C . PRO A 1 111 ? -28.273 -30.582 52.431 1.00 49.19 111 PRO A C 1
ATOM 854 O O . PRO A 1 111 ? -29.335 -30.232 51.922 1.00 49.19 111 PRO A O 1
ATOM 857 N N . VAL A 1 112 ? -27.141 -29.914 52.222 1.00 45.00 112 VAL A N 1
ATOM 858 C CA . VAL A 1 112 ? -27.006 -28.908 51.164 1.00 45.00 112 VAL A CA 1
ATOM 859 C C . VAL A 1 112 ? -26.935 -29.645 49.829 1.00 45.00 112 VAL A C 1
ATOM 861 O O . VAL A 1 112 ? -26.024 -30.435 49.595 1.00 45.00 112 VAL A O 1
ATOM 864 N N . SER A 1 113 ? -27.910 -29.405 48.953 1.00 60.88 113 SER A N 1
ATOM 865 C CA . SER A 1 113 ? -27.880 -29.859 47.564 1.00 60.88 113 SER A CA 1
ATOM 866 C C . SER A 1 113 ? -26.718 -29.180 46.836 1.00 60.88 113 SER A C 1
ATOM 868 O O . SER A 1 113 ? -26.802 -28.010 46.466 1.00 60.88 113 SER A O 1
ATOM 870 N N . THR A 1 114 ? -25.615 -29.902 46.649 1.00 60.16 114 THR A N 1
ATOM 871 C CA . THR A 1 114 ? -24.486 -29.455 45.830 1.00 60.16 114 THR A CA 1
ATOM 872 C C . THR A 1 114 ? -24.952 -29.336 44.382 1.00 60.16 114 THR A C 1
ATOM 874 O O . THR A 1 114 ? -25.257 -30.327 43.722 1.00 60.16 114 THR A O 1
ATOM 877 N N . GLN A 1 115 ? -25.067 -28.103 43.897 1.00 61.44 115 GLN A N 1
ATOM 878 C CA . GLN A 1 115 ? -25.410 -27.821 42.511 1.00 61.44 115 GLN A CA 1
ATOM 879 C C . GLN A 1 115 ? -24.233 -28.241 41.616 1.00 61.44 115 GLN A C 1
ATOM 881 O O . GLN A 1 115 ? -23.153 -27.662 41.707 1.00 61.44 115 GLN A O 1
ATOM 886 N N . ALA A 1 116 ? -24.449 -29.254 40.775 1.00 73.19 116 ALA A N 1
ATOM 887 C CA . ALA A 1 116 ? -23.434 -29.825 39.889 1.00 73.19 116 ALA A CA 1
ATOM 888 C C . ALA A 1 116 ? -22.776 -28.763 38.984 1.00 73.19 116 ALA A C 1
ATOM 890 O O . ALA A 1 116 ? -23.442 -27.839 38.480 1.00 73.19 116 ALA A O 1
ATOM 891 N N . GLY A 1 117 ? -21.465 -28.906 38.774 1.00 80.75 117 GLY A N 1
ATOM 892 C CA . GLY A 1 117 ? -20.658 -27.982 37.975 1.00 80.75 117 GLY A CA 1
ATOM 893 C C . GLY A 1 117 ? -21.054 -27.964 36.488 1.00 80.75 117 GLY A C 1
ATOM 894 O O . GLY A 1 117 ? -21.739 -28.876 36.018 1.00 80.75 117 GLY A O 1
ATOM 895 N N . PRO A 1 118 ? -20.627 -26.955 35.700 1.00 80.12 118 PRO A N 1
ATOM 896 C CA . PRO A 1 118 ? -20.973 -26.854 34.275 1.00 80.12 118 PRO A CA 1
ATOM 897 C C . PRO A 1 118 ? -20.606 -28.105 33.458 1.00 80.12 118 PRO A C 1
ATOM 899 O O . PRO A 1 118 ? -21.367 -28.525 32.588 1.00 80.12 118 PRO A O 1
ATOM 902 N N . LEU A 1 119 ? -19.472 -28.737 33.780 1.00 75.75 119 LEU A N 1
ATOM 903 C CA . LEU A 1 119 ? -19.010 -29.963 33.124 1.00 75.75 119 LEU A CA 1
ATOM 904 C C . LEU A 1 119 ? -19.834 -31.195 33.518 1.00 75.75 119 LEU A C 1
ATOM 906 O O . LEU A 1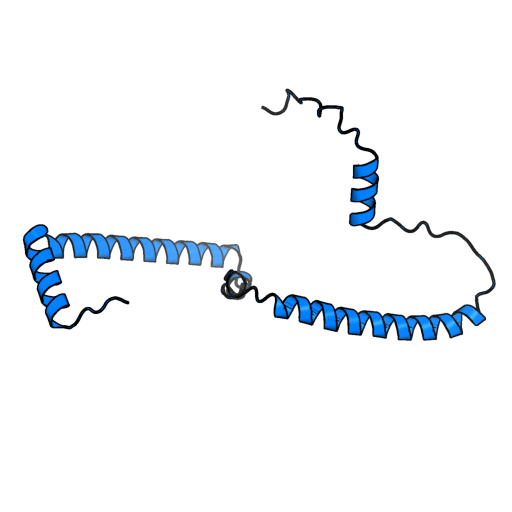 119 ? -20.151 -32.010 32.656 1.00 75.75 119 LEU A O 1
ATOM 910 N N . GLU A 1 120 ? -20.233 -31.319 34.785 1.00 81.88 120 GLU A N 1
ATOM 911 C CA . GLU A 1 120 ? -21.095 -32.419 35.239 1.00 81.88 120 GLU A CA 1
ATOM 912 C C . GLU A 1 120 ? -22.485 -32.336 34.611 1.00 81.88 120 GLU A C 1
ATOM 914 O O . GLU A 1 120 ? -23.038 -33.356 34.208 1.00 81.88 120 GLU A O 1
ATOM 919 N N . ARG A 1 121 ? -23.031 -31.122 34.452 1.00 82.00 121 ARG A N 1
ATOM 920 C CA . ARG A 1 121 ? -24.303 -30.923 33.744 1.00 82.00 121 ARG A CA 1
ATOM 921 C C . ARG A 1 121 ? -24.206 -31.359 32.288 1.00 82.00 121 ARG A C 1
ATOM 923 O O . ARG A 1 121 ? -25.085 -32.074 31.819 1.00 82.00 121 ARG A O 1
ATOM 930 N N . PHE A 1 122 ? -23.134 -30.973 31.593 1.00 82.69 122 PHE A N 1
ATOM 931 C CA . PHE A 1 122 ? -22.913 -31.384 30.207 1.00 82.69 122 PHE A CA 1
ATOM 932 C C . PHE A 1 122 ? -22.801 -32.908 30.075 1.00 82.69 122 PHE A C 1
ATOM 934 O O . PHE A 1 122 ? -23.429 -33.496 29.198 1.00 82.69 122 PHE A O 1
ATOM 941 N N . GLN A 1 123 ? -22.054 -33.564 30.968 1.00 86.44 123 GLN A N 1
ATOM 942 C CA . GLN A 1 123 ? -21.897 -35.022 30.949 1.00 86.44 123 GLN A CA 1
ATOM 943 C C . GLN A 1 123 ? -23.199 -35.757 31.284 1.00 86.44 123 GLN A C 1
ATOM 945 O O . GLN A 1 123 ? -23.554 -36.709 30.589 1.00 86.44 123 GLN A O 1
ATOM 950 N N . ALA A 1 124 ? -23.948 -35.293 32.288 1.00 83.19 124 ALA A N 1
ATOM 951 C CA . ALA A 1 124 ? -25.259 -35.845 32.621 1.00 83.19 124 ALA A CA 1
ATOM 952 C C . ALA A 1 124 ? -26.235 -35.718 31.441 1.00 83.19 124 ALA A C 1
ATOM 954 O O . ALA A 1 124 ? -26.975 -36.649 31.133 1.00 83.19 124 ALA A O 1
ATOM 955 N N . GLN A 1 125 ? -26.198 -34.587 30.736 1.00 80.50 125 GLN A N 1
ATOM 956 C CA . GLN A 1 125 ? -27.044 -34.343 29.572 1.00 80.50 125 GLN A CA 1
ATOM 957 C C . GLN A 1 125 ? -26.615 -35.171 28.352 1.00 80.50 125 GLN A C 1
ATOM 959 O O . GLN A 1 125 ? -27.466 -35.652 27.607 1.00 80.50 125 GLN A O 1
ATOM 964 N N . ALA A 1 126 ? -25.312 -35.397 28.174 1.00 81.38 126 ALA A N 1
ATOM 965 C CA . ALA A 1 126 ? -24.785 -36.279 27.137 1.00 81.38 126 ALA A CA 1
ATOM 966 C C . ALA A 1 126 ? -25.192 -37.744 27.365 1.00 81.38 126 ALA A C 1
ATOM 968 O O . ALA A 1 126 ? -25.528 -38.431 26.404 1.00 81.38 126 ALA A O 1
ATOM 969 N N . ALA A 1 127 ? -25.223 -38.205 28.619 1.00 82.88 127 ALA A N 1
ATOM 970 C CA . ALA A 1 127 ? -25.651 -39.562 28.968 1.00 82.88 127 ALA A CA 1
ATOM 971 C C . ALA A 1 127 ? -27.149 -39.816 28.707 1.00 82.88 127 ALA A C 1
ATOM 973 O O . ALA A 1 127 ? -27.550 -40.952 28.476 1.00 82.88 127 ALA A O 1
ATOM 974 N N . LEU A 1 128 ? -27.970 -38.763 28.731 1.00 81.75 128 LEU A N 1
ATOM 975 C CA . LEU A 1 128 ? -29.415 -38.830 28.484 1.00 81.75 128 LEU A CA 1
ATOM 976 C C . LEU A 1 128 ? -29.785 -38.756 26.995 1.00 81.75 128 LEU A C 1
ATOM 978 O O . LEU A 1 128 ? -30.945 -38.961 26.641 1.00 81.75 128 LEU A O 1
ATOM 982 N N . ARG A 1 129 ? -28.833 -38.426 26.117 1.00 80.19 129 ARG A N 1
ATOM 983 C CA . ARG A 1 129 ? -29.094 -38.260 24.688 1.00 80.19 129 ARG A CA 1
ATOM 984 C C . ARG A 1 129 ? -29.114 -39.617 23.988 1.00 80.19 129 ARG A C 1
ATOM 986 O O . ARG A 1 129 ? -28.092 -40.293 23.909 1.00 80.19 129 ARG A O 1
ATOM 993 N N . ASP A 1 130 ? -30.248 -39.954 23.381 1.00 81.19 130 ASP A N 1
ATOM 994 C CA . ASP A 1 130 ? -30.326 -41.069 22.440 1.00 81.19 130 ASP A CA 1
ATOM 995 C C . ASP A 1 130 ? -29.716 -40.651 21.094 1.00 81.19 130 ASP A C 1
ATOM 997 O O . ASP A 1 130 ? -30.224 -39.776 20.392 1.00 81.19 130 ASP A O 1
ATOM 1001 N N . VAL A 1 131 ? -28.572 -41.243 20.754 1.00 76.56 131 VAL A N 1
ATOM 1002 C CA . VAL A 1 131 ? -27.828 -40.937 19.522 1.00 76.56 131 VAL A CA 1
ATOM 1003 C C . VAL A 1 131 ? -28.515 -41.537 18.290 1.00 76.56 131 VAL A C 1
ATOM 1005 O O . VAL A 1 131 ? -28.273 -41.071 17.178 1.00 76.56 131 VAL A O 1
ATOM 1008 N N . ALA A 1 132 ? -29.385 -42.535 18.471 1.00 80.19 132 ALA A N 1
ATOM 1009 C CA . ALA A 1 132 ? -30.103 -43.179 17.374 1.00 80.19 132 ALA A CA 1
ATOM 1010 C C . ALA A 1 132 ? -31.275 -42.334 16.842 1.00 80.19 132 ALA A C 1
ATOM 1012 O O . ALA A 1 132 ? -31.763 -42.593 15.741 1.00 80.19 132 ALA A O 1
ATOM 1013 N N . VAL A 1 133 ? -31.712 -41.313 17.588 1.00 80.75 133 VAL A N 1
ATOM 1014 C CA . VAL A 1 133 ? -32.803 -40.418 17.191 1.00 80.75 133 VAL A CA 1
ATOM 1015 C C . VAL A 1 133 ? -32.222 -39.147 16.569 1.00 80.75 133 VAL A C 1
ATOM 1017 O O . VAL A 1 133 ? -31.536 -38.363 17.226 1.00 80.75 133 VAL A O 1
ATOM 1020 N N . ALA A 1 134 ? -32.492 -38.933 15.279 1.00 77.94 134 ALA A N 1
ATOM 1021 C CA . ALA A 1 134 ? -32.135 -37.694 14.595 1.00 77.94 134 ALA A CA 1
ATOM 1022 C C . ALA A 1 134 ? -32.913 -36.511 15.196 1.00 77.94 134 ALA A C 1
ATOM 1024 O O . ALA A 1 134 ? -34.098 -36.636 15.509 1.00 77.94 134 ALA A O 1
ATOM 1025 N N . ALA A 1 135 ? -32.247 -35.363 15.353 1.00 78.75 135 ALA A N 1
ATOM 1026 C CA . ALA A 1 135 ? -32.892 -34.156 15.858 1.00 78.75 135 ALA A CA 1
ATOM 1027 C C . ALA A 1 135 ? -34.082 -33.768 14.953 1.00 78.75 135 ALA A C 1
ATOM 1029 O O . ALA A 1 135 ? -33.934 -33.800 13.727 1.00 78.75 135 ALA A O 1
ATOM 1030 N N . PRO A 1 136 ? -35.251 -33.422 15.526 1.00 81.56 136 PRO A N 1
ATOM 1031 C CA . PRO A 1 136 ? -36.409 -33.013 14.741 1.00 81.56 136 PRO A CA 1
ATOM 1032 C C . PRO A 1 136 ? -36.079 -31.751 13.937 1.00 81.56 136 PRO A C 1
ATOM 1034 O O . PRO A 1 136 ? -35.482 -30.810 14.458 1.00 81.56 136 PRO A O 1
ATOM 1037 N N . PHE A 1 137 ? -36.445 -31.757 12.656 1.00 78.31 137 PHE A N 1
ATOM 1038 C CA . PHE A 1 137 ? -36.273 -30.611 11.7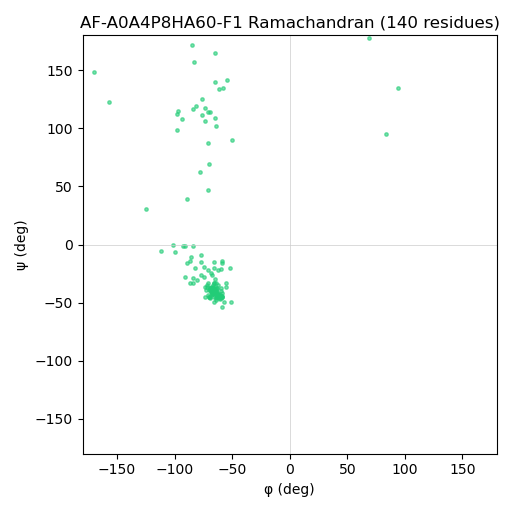69 1.00 78.31 137 PHE A CA 1
ATOM 1039 C C . PHE A 1 137 ? -37.341 -29.560 12.087 1.00 78.31 137 PHE A C 1
ATOM 1041 O O . PHE A 1 137 ? -38.528 -29.889 12.087 1.00 78.31 137 PHE A O 1
ATOM 1048 N N . ASP A 1 138 ? -36.916 -28.327 12.364 1.00 85.94 138 ASP A N 1
ATOM 1049 C CA . ASP A 1 138 ? -37.800 -27.186 12.612 1.00 85.94 138 ASP A CA 1
ATOM 1050 C C . ASP A 1 138 ? -38.028 -26.409 11.300 1.00 85.94 138 ASP A C 1
ATOM 1052 O O . ASP A 1 138 ? -37.094 -25.770 10.802 1.00 85.94 138 ASP A O 1
ATOM 1056 N N . PRO A 1 139 ? -39.229 -26.484 10.695 1.00 81.12 139 PRO A N 1
ATOM 1057 C CA . PRO A 1 139 ? -39.520 -25.816 9.433 1.00 81.12 139 PRO A CA 1
ATOM 1058 C C . PRO A 1 139 ? -39.766 -24.304 9.572 1.00 81.12 139 PRO A C 1
ATOM 1060 O O . PRO A 1 139 ? -39.820 -23.630 8.547 1.00 81.12 139 PRO A O 1
ATOM 1063 N N . GLU A 1 140 ? -39.884 -23.757 10.787 1.00 77.19 140 GLU A N 1
ATOM 1064 C CA . GLU A 1 140 ? -40.140 -22.323 11.013 1.00 77.19 140 GLU A CA 1
ATOM 1065 C C . GLU A 1 140 ? -38.849 -21.473 10.989 1.00 77.19 140 GLU A C 1
ATOM 1067 O O . GLU A 1 140 ? -38.898 -20.253 11.118 1.00 77.19 140 GLU A O 1
ATOM 1072 N N . ALA A 1 141 ? -37.676 -22.094 10.807 1.00 73.50 141 ALA A N 1
ATOM 1073 C CA . ALA A 1 141 ? -36.367 -21.432 10.824 1.00 73.50 141 ALA A CA 1
ATOM 1074 C C . ALA A 1 141 ? -35.900 -20.893 9.446 1.00 73.50 141 ALA A C 1
ATOM 1076 O O . ALA A 1 141 ? -34.717 -21.009 9.113 1.00 73.50 141 ALA A O 1
ATOM 1077 N N . THR A 1 142 ? -36.809 -20.330 8.636 1.00 60.16 142 THR A N 1
ATOM 1078 C CA . THR A 1 142 ? -36.502 -19.633 7.360 1.00 60.16 142 THR A CA 1
ATOM 1079 C C . THR A 1 142 ? -36.813 -18.148 7.465 1.00 60.16 142 THR A C 1
ATOM 1081 O O . THR A 1 142 ? -35.946 -17.344 7.057 1.00 60.16 142 THR A O 1
#

pLDDT: mean 74.3, std 16.89, range [38.72, 98.0]

Mean predicted aligned error: 20.97 Å

Secondary structure (DSSP, 8-state):
-----HHHHHHHHHHHHHHH-TTTHHHHHHHHHHHHHHHHHHHHHHHHHHHHHH-GGGTSS-TTTS-TTT--HHHHHHHHHHHHHHHHHHHHHHHHHHHHHHTT--S----------HHHHHHHHHHT--TTSPPPP-TT--

Solvent-accessible surface area (backbone atoms only — not comparable to full-atom values): 8729 Å² total; per-residue (Å²): 138,84,92,68,50,78,66,55,51,52,51,50,51,53,50,51,35,66,74,68,29,73,78,47,52,62,56,53,52,48,53,50,49,51,49,53,52,51,50,48,52,53,49,54,48,53,50,48,51,51,42,66,77,60,32,74,70,55,74,69,56,56,66,67,70,72,35,84,85,59,66,50,66,68,56,60,52,48,51,51,52,52,49,48,53,50,52,51,50,49,49,52,54,50,48,56,52,44,56,67,45,53,77,73,56,90,68,86,88,79,86,79,82,77,77,74,50,77,65,54,50,50,52,57,52,56,72,70,55,65,84,87,57,77,82,82,82,70,85,86,83,121